Protein AF-A0A0N0C2B4-F1 (afdb_monomer_lite)

Organism: NCBI:txid1705561

Foldseek 3Di:
DDPPPDDQPPQWDKDALVRQCVVVVHDSVVSVVVVVVCVVVPQWDWDDDPRIIIIHGPVPDDPDPDD

Secondary structure (DSSP, 8-state):
-------PPTT-EEE-HHHHHHHHT--HHHHHHHHHHHHHTTSEEEEEETTEEEEEE-TT--TT---

Structure (mmCIF, N/CA/C/O backbone):
data_AF-A0A0N0C2B4-F1
#
_entry.id   AF-A0A0N0C2B4-F1
#
loop_
_atom_site.group_PDB
_atom_site.id
_atom_site.type_symbol
_atom_site.label_atom_id
_atom_site.label_alt_id
_atom_site.label_comp_id
_atom_site.label_asym_id
_atom_site.label_entity_id
_atom_site.label_seq_id
_atom_site.pdbx_PDB_ins_code
_atom_site.Cartn_x
_atom_site.Cartn_y
_atom_site.Cartn_z
_atom_site.occupancy
_atom_site.B_iso_or_equiv
_atom_site.auth_seq_id
_atom_site.auth_comp_id
_atom_site.auth_asym_id
_atom_site.auth_atom_id
_atom_site.pdbx_PDB_model_num
ATOM 1 N N . MET A 1 1 ? -24.236 -12.491 14.165 1.00 41.50 1 MET A N 1
ATOM 2 C CA . MET A 1 1 ? -23.217 -11.879 13.282 1.00 41.50 1 MET A CA 1
ATOM 3 C C . MET A 1 1 ? -23.020 -12.786 12.078 1.00 41.50 1 MET A C 1
ATOM 5 O O . MET A 1 1 ? -22.751 -13.962 12.278 1.00 41.50 1 MET A O 1
ATOM 9 N N . LYS A 1 2 ? -23.228 -12.296 10.849 1.00 42.88 2 LYS A N 1
ATOM 10 C CA . LYS A 1 2 ? -22.895 -13.058 9.635 1.00 42.88 2 LYS A CA 1
ATOM 11 C C . LYS A 1 2 ? -21.399 -12.877 9.377 1.00 42.88 2 LYS A C 1
ATOM 13 O O . LYS A 1 2 ? -20.975 -11.776 9.048 1.00 42.88 2 LYS A O 1
ATOM 18 N N . THR A 1 3 ? -20.607 -13.924 9.572 1.00 46.75 3 THR A N 1
ATOM 19 C CA . THR A 1 3 ? -19.180 -13.915 9.238 1.00 46.75 3 THR A CA 1
ATOM 20 C C . THR A 1 3 ? -19.052 -13.985 7.719 1.00 46.75 3 THR A C 1
ATOM 22 O O . THR A 1 3 ? -19.221 -15.052 7.129 1.00 46.75 3 THR A O 1
ATOM 25 N N . PHE A 1 4 ? -18.816 -12.850 7.063 1.00 55.72 4 PHE A N 1
ATOM 26 C CA . PHE A 1 4 ? -18.475 -12.840 5.644 1.00 55.72 4 PHE A CA 1
ATOM 27 C C . PHE A 1 4 ? -17.084 -13.460 5.494 1.00 55.72 4 PHE A C 1
ATOM 29 O O . PHE A 1 4 ? -16.098 -12.918 5.988 1.00 55.72 4 PHE A O 1
ATOM 36 N N . LYS A 1 5 ? -16.999 -14.627 4.848 1.00 64.44 5 LYS A N 1
ATOM 37 C CA . LYS A 1 5 ? -15.711 -15.176 4.421 1.00 64.44 5 LYS A CA 1
ATOM 38 C C . LYS A 1 5 ? -15.241 -14.345 3.235 1.00 64.44 5 LYS A C 1
ATOM 40 O O . LYS A 1 5 ? -15.691 -14.571 2.116 1.00 64.44 5 LYS A O 1
ATOM 45 N N . VAL A 1 6 ? -14.375 -13.369 3.483 1.00 65.50 6 VAL A N 1
ATOM 46 C CA . VAL A 1 6 ? -13.689 -12.669 2.399 1.00 65.50 6 VAL A CA 1
ATOM 47 C C . VAL A 1 6 ? -12.629 -13.617 1.848 1.00 65.50 6 VAL A C 1
ATOM 49 O O . VAL A 1 6 ? -11.689 -13.992 2.548 1.00 65.50 6 VAL A O 1
ATOM 52 N N . THR A 1 7 ? -12.815 -14.078 0.614 1.00 78.00 7 THR A N 1
ATOM 53 C CA . THR A 1 7 ? -11.812 -14.890 -0.073 1.00 78.00 7 THR A CA 1
ATOM 54 C C . THR A 1 7 ? -10.706 -13.968 -0.568 1.00 78.00 7 THR A C 1
ATOM 56 O O . THR A 1 7 ? -10.922 -13.176 -1.480 1.00 78.00 7 THR A O 1
ATOM 59 N N . VAL A 1 8 ? -9.523 -14.076 0.037 1.00 78.69 8 VAL A N 1
ATOM 60 C CA . VAL A 1 8 ? -8.322 -13.354 -0.399 1.00 78.69 8 VAL A CA 1
ATOM 61 C C . VAL A 1 8 ? -7.949 -13.823 -1.815 1.00 78.69 8 VAL A C 1
ATOM 63 O O . VAL A 1 8 ? -7.741 -15.027 -2.008 1.00 78.69 8 VAL A O 1
ATOM 66 N N . PRO A 1 9 ? -7.855 -12.929 -2.816 1.00 79.75 9 PRO A N 1
ATOM 67 C CA . PRO A 1 9 ? -7.410 -13.310 -4.152 1.00 79.75 9 PRO A CA 1
ATOM 68 C C . PRO A 1 9 ? -5.987 -13.889 -4.130 1.00 79.75 9 PRO A C 1
ATOM 70 O O . PRO A 1 9 ? -5.134 -13.475 -3.344 1.00 79.75 9 PRO A O 1
ATOM 73 N N . LYS A 1 10 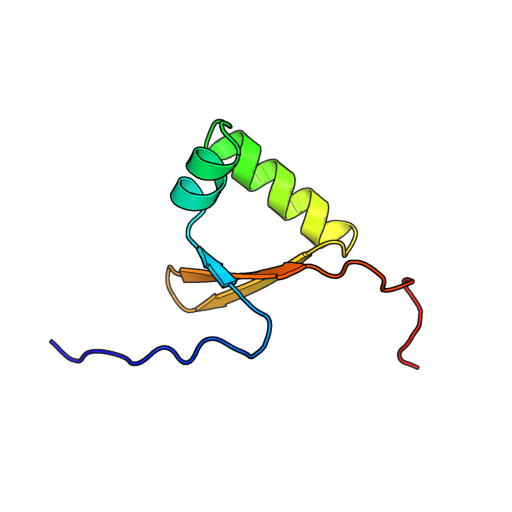? -5.697 -14.853 -5.010 1.00 83.75 10 LYS A N 1
ATOM 74 C CA . LYS A 1 10 ? -4.382 -15.513 -5.050 1.00 83.75 10 LYS A CA 1
ATOM 75 C C . LYS A 1 10 ? -3.256 -14.493 -5.268 1.00 83.75 10 LYS A C 1
ATOM 77 O O . LYS A 1 10 ? -3.274 -13.742 -6.241 1.00 83.75 10 LYS A O 1
ATOM 82 N N . GLY A 1 11 ? -2.243 -14.535 -4.401 1.00 84.12 11 GLY A N 1
ATOM 83 C CA . GLY A 1 11 ? -1.065 -13.663 -4.477 1.00 84.12 11 GLY A CA 1
ATOM 84 C C . GLY A 1 11 ? -1.266 -12.267 -3.886 1.00 84.12 11 GLY A C 1
ATOM 85 O O . GLY A 1 11 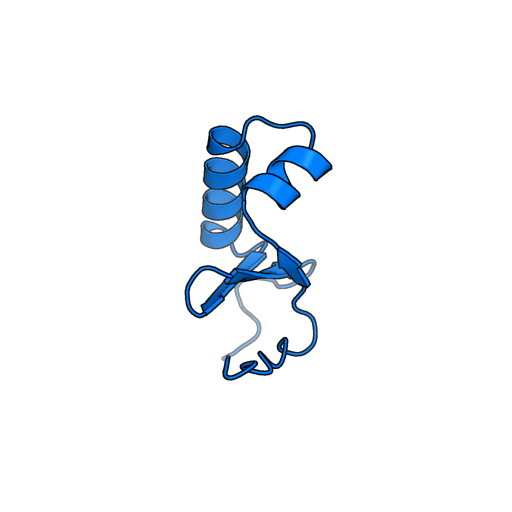? -0.353 -11.454 -3.989 1.00 84.12 11 GLY A O 1
ATOM 86 N N . TYR A 1 12 ? -2.423 -11.998 -3.278 1.00 90.00 12 TYR A N 1
ATOM 87 C CA . TYR A 1 12 ? -2.661 -10.788 -2.504 1.00 90.00 12 TYR A CA 1
ATOM 88 C C . TYR A 1 12 ? -2.500 -11.058 -1.005 1.00 90.00 12 TYR A C 1
ATOM 90 O O . TYR A 1 12 ? -2.867 -12.128 -0.517 1.00 90.00 12 TYR A O 1
ATOM 98 N N . ALA A 1 13 ? -1.991 -10.069 -0.277 1.00 88.38 13 ALA A N 1
ATOM 99 C CA . ALA A 1 13 ? -1.934 -10.048 1.177 1.00 88.38 13 ALA A CA 1
ATOM 100 C C . ALA A 1 13 ? -2.960 -9.034 1.717 1.00 88.38 13 ALA A C 1
ATOM 102 O O . ALA A 1 13 ? -2.937 -7.880 1.283 1.00 88.38 13 ALA A O 1
ATOM 103 N N . PRO A 1 14 ? -3.875 -9.431 2.620 1.00 90.06 14 PRO A N 1
ATOM 104 C CA . PRO A 1 14 ? -4.757 -8.486 3.293 1.00 90.06 14 PRO A CA 1
ATOM 105 C C . PRO A 1 14 ? -3.980 -7.698 4.350 1.00 90.06 14 PRO A C 1
ATOM 107 O O . PRO A 1 14 ? -3.288 -8.304 5.167 1.00 90.06 14 PRO A O 1
ATOM 110 N N . ALA A 1 15 ? -4.116 -6.374 4.351 1.00 87.50 15 ALA A N 1
ATOM 111 C CA . ALA A 1 15 ? -3.637 -5.517 5.432 1.00 87.50 15 ALA A CA 1
ATOM 112 C C . ALA A 1 15 ? -4.415 -4.188 5.473 1.00 87.50 15 ALA A C 1
ATOM 114 O O . ALA A 1 15 ? -5.008 -3.737 4.491 1.00 87.50 15 ALA A O 1
ATOM 115 N N . THR A 1 16 ? -4.404 -3.533 6.620 1.00 88.56 16 THR A N 1
ATOM 116 C CA . THR A 1 16 ? -4.803 -2.130 6.783 1.00 88.56 16 THR A CA 1
ATOM 117 C C . THR A 1 16 ? -3.593 -1.209 6.604 1.00 88.56 16 THR A C 1
ATOM 119 O O . THR A 1 16 ? -2.448 -1.663 6.670 1.00 88.56 16 THR A O 1
ATOM 122 N N . TYR A 1 17 ? -3.818 0.096 6.404 1.00 86.62 17 TYR A N 1
ATOM 123 C CA . TYR A 1 17 ? -2.709 1.060 6.399 1.00 86.62 17 TYR A CA 1
ATOM 124 C C . TYR A 1 17 ? -1.970 1.085 7.738 1.00 86.62 17 TYR A C 1
ATOM 126 O O . TYR A 1 17 ? -0.749 1.153 7.747 1.00 86.62 17 TYR A O 1
ATOM 134 N N . GLU A 1 18 ? -2.677 0.949 8.861 1.00 90.12 18 GLU A N 1
ATOM 135 C CA . GLU A 1 18 ? -2.068 0.903 10.196 1.00 90.12 18 GLU A CA 1
ATOM 136 C C . GLU A 1 18 ? -1.135 -0.305 10.365 1.00 90.12 18 GLU A C 1
ATOM 138 O O . GLU A 1 18 ? -0.035 -0.179 10.908 1.00 90.12 18 GLU A O 1
ATOM 143 N N . GLU A 1 19 ? -1.538 -1.478 9.870 1.00 90.25 19 GLU A N 1
ATOM 144 C CA . GLU A 1 19 ? -0.694 -2.675 9.889 1.00 90.25 19 GLU A CA 1
ATOM 145 C C . GLU A 1 19 ? 0.540 -2.509 8.999 1.00 90.25 19 GLU A C 1
ATOM 147 O O . GLU A 1 19 ? 1.645 -2.847 9.428 1.00 90.25 19 GLU A O 1
ATOM 152 N N . LEU A 1 20 ? 0.378 -1.956 7.790 1.00 88.44 20 LEU A N 1
ATOM 153 C CA . LEU A 1 20 ? 1.501 -1.657 6.897 1.00 88.44 20 LEU A CA 1
ATOM 154 C C . LEU A 1 20 ? 2.468 -0.647 7.518 1.00 88.44 20 LEU A C 1
ATOM 156 O O . LEU A 1 20 ? 3.673 -0.893 7.545 1.00 88.44 20 LEU A O 1
ATOM 160 N N . ALA A 1 21 ? 1.945 0.448 8.064 1.00 92.12 21 ALA A N 1
ATOM 161 C CA . ALA A 1 21 ? 2.717 1.499 8.712 1.00 92.12 21 ALA A CA 1
ATOM 162 C C . ALA A 1 21 ? 3.530 0.942 9.884 1.00 92.12 21 ALA A C 1
ATOM 164 O O . ALA A 1 21 ? 4.744 1.138 9.964 1.00 92.12 21 ALA A O 1
ATOM 165 N N . LYS A 1 22 ? 2.892 0.128 10.734 1.00 94.25 22 LYS A N 1
ATOM 166 C CA . LYS A 1 22 ? 3.549 -0.555 11.852 1.00 94.25 22 LYS A CA 1
ATOM 167 C C . LYS A 1 22 ? 4.655 -1.508 11.394 1.00 94.25 22 LYS A C 1
ATOM 169 O O . LYS A 1 22 ? 5.699 -1.559 12.038 1.00 94.25 22 LYS A O 1
ATOM 174 N N . MET A 1 23 ? 4.442 -2.267 10.317 1.00 90.00 23 MET A N 1
ATOM 175 C CA . MET A 1 23 ? 5.461 -3.173 9.767 1.00 90.00 23 MET A CA 1
ATOM 176 C C . MET A 1 23 ? 6.639 -2.417 9.146 1.00 90.00 23 MET A C 1
ATOM 178 O O . MET A 1 23 ? 7.780 -2.850 9.290 1.00 90.00 23 MET A O 1
ATOM 182 N N . ALA A 1 24 ? 6.370 -1.295 8.478 1.00 89.44 24 ALA A N 1
ATOM 183 C CA . ALA A 1 24 ? 7.386 -0.451 7.858 1.00 89.44 24 ALA A CA 1
ATOM 184 C C . ALA A 1 24 ? 8.121 0.454 8.863 1.00 89.44 24 ALA A C 1
ATOM 186 O O . ALA A 1 24 ? 9.184 0.980 8.543 1.00 89.44 24 ALA A O 1
ATOM 187 N N . GLY A 1 25 ? 7.570 0.637 10.068 1.00 94.75 25 GLY A N 1
ATOM 188 C CA . GLY A 1 25 ? 8.080 1.601 11.043 1.00 94.75 25 GLY A CA 1
ATOM 189 C C . GLY A 1 25 ? 7.845 3.052 10.618 1.00 94.75 25 GLY A C 1
ATOM 190 O O . GLY A 1 25 ? 8.638 3.921 10.971 1.00 94.75 25 GLY A O 1
ATOM 191 N N . LEU A 1 26 ? 6.783 3.300 9.848 1.00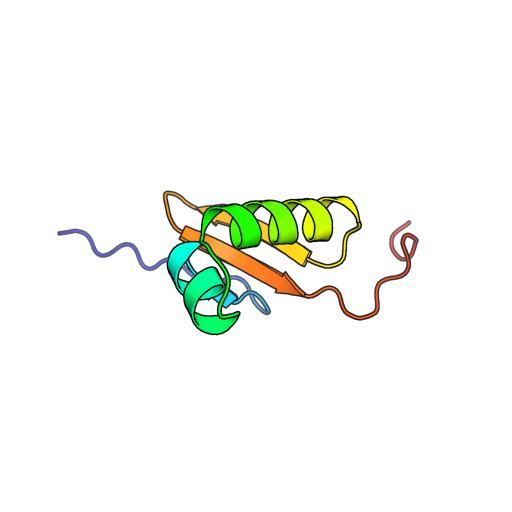 93.75 26 LEU A N 1
ATOM 192 C CA . LEU A 1 26 ? 6.417 4.612 9.319 1.00 93.75 26 LEU A CA 1
ATOM 193 C C . LEU A 1 26 ? 5.153 5.150 10.008 1.00 93.75 26 LEU A C 1
ATOM 195 O O . LEU A 1 26 ? 4.333 4.360 10.486 1.00 93.75 26 LEU A O 1
ATOM 199 N N . PRO A 1 27 ? 4.956 6.479 10.036 1.00 96.06 27 PRO A N 1
ATOM 200 C CA . PRO A 1 27 ? 3.647 7.079 10.277 1.00 96.06 27 PRO A CA 1
ATOM 201 C C . PRO A 1 27 ? 2.587 6.562 9.287 1.00 96.06 27 PRO A C 1
ATOM 203 O O . PRO A 1 27 ? 2.895 6.266 8.130 1.00 96.06 27 PRO A O 1
ATOM 206 N N . THR A 1 28 ? 1.330 6.435 9.730 1.00 93.19 28 THR A N 1
ATOM 207 C CA . THR A 1 28 ? 0.244 5.875 8.900 1.00 93.19 28 THR A CA 1
ATOM 208 C C . THR A 1 28 ? -0.022 6.694 7.636 1.00 93.19 28 THR A C 1
ATOM 210 O O . THR A 1 28 ? -0.253 6.116 6.578 1.00 93.19 28 THR A O 1
ATOM 213 N N . ASP A 1 29 ? 0.058 8.019 7.724 1.00 94.50 29 ASP A N 1
ATOM 214 C CA . ASP A 1 29 ? -0.100 8.954 6.606 1.00 94.50 29 ASP A CA 1
ATOM 215 C C . ASP A 1 29 ? 1.047 8.857 5.589 1.00 94.50 29 ASP A C 1
ATOM 217 O O . ASP A 1 29 ? 0.813 8.885 4.380 1.00 94.50 29 ASP A O 1
ATOM 221 N N . GLU A 1 30 ? 2.286 8.670 6.053 1.00 94.31 30 GLU A N 1
ATOM 222 C CA . GLU A 1 30 ? 3.428 8.408 5.170 1.00 94.31 30 GLU A CA 1
ATOM 223 C C . GLU A 1 30 ? 3.313 7.049 4.470 1.00 94.31 30 GLU A C 1
ATOM 225 O O . GLU A 1 30 ? 3.599 6.945 3.276 1.00 94.31 30 GLU A O 1
ATOM 230 N N . ALA A 1 31 ? 2.861 6.012 5.180 1.00 91.62 31 ALA A N 1
ATOM 231 C CA . ALA A 1 31 ? 2.642 4.687 4.604 1.00 91.62 31 ALA A CA 1
ATOM 232 C C . ALA A 1 31 ? 1.522 4.695 3.549 1.00 91.62 31 ALA A C 1
ATOM 234 O O . ALA A 1 31 ? 1.675 4.085 2.490 1.00 91.62 31 ALA A O 1
ATOM 235 N N . GLU A 1 32 ? 0.425 5.413 3.811 1.00 92.00 32 GLU A N 1
ATOM 236 C CA . GLU A 1 32 ? -0.664 5.631 2.854 1.00 92.00 32 GLU A CA 1
ATOM 237 C C . GLU A 1 32 ? -0.171 6.386 1.614 1.00 92.00 32 GLU A C 1
ATOM 239 O O . GLU A 1 32 ? -0.425 5.972 0.483 1.00 92.00 32 GLU A O 1
ATOM 244 N N . LYS A 1 33 ? 0.606 7.456 1.790 1.00 93.81 33 LYS A N 1
ATOM 245 C CA . LYS A 1 33 ? 1.183 8.177 0.654 1.00 93.81 33 LYS A CA 1
ATOM 246 C C . LYS A 1 33 ? 2.111 7.282 -0.176 1.00 93.81 33 LYS A C 1
ATOM 248 O O . LYS A 1 33 ? 1.974 7.220 -1.396 1.00 93.81 33 LYS A O 1
ATOM 253 N N . ALA A 1 34 ? 3.020 6.558 0.475 1.00 92.00 34 ALA A N 1
ATOM 254 C CA . ALA A 1 34 ? 3.992 5.705 -0.202 1.00 92.00 34 ALA A CA 1
ATOM 255 C C . ALA A 1 34 ? 3.324 4.573 -0.998 1.00 92.00 34 ALA A C 1
ATOM 257 O O . ALA A 1 34 ? 3.739 4.277 -2.118 1.00 92.00 34 ALA A O 1
ATOM 258 N N . ILE A 1 35 ? 2.281 3.941 -0.451 1.00 91.56 35 ILE A N 1
ATOM 259 C CA . ILE A 1 35 ? 1.608 2.832 -1.134 1.00 91.56 35 ILE A CA 1
ATOM 260 C C . ILE A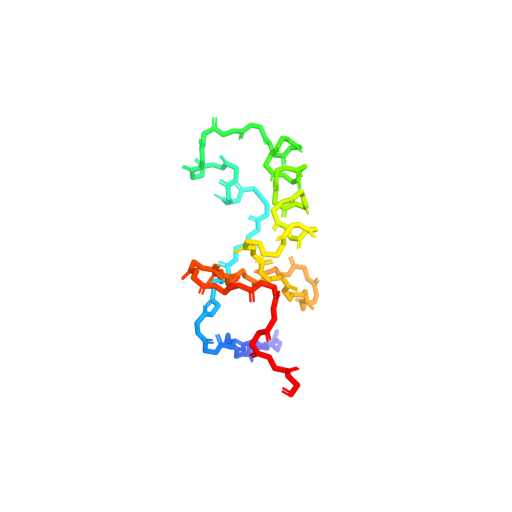 1 35 ? 0.775 3.312 -2.330 1.00 91.56 35 ILE A C 1
ATOM 262 O O . ILE A 1 35 ? 0.738 2.617 -3.345 1.00 91.56 35 ILE A O 1
ATOM 266 N N . HIS A 1 36 ? 0.199 4.517 -2.261 1.00 91.88 36 HIS A N 1
ATOM 267 C CA . HIS A 1 36 ? -0.437 5.161 -3.411 1.00 91.88 36 HIS A CA 1
ATOM 268 C C . HIS A 1 36 ? 0.574 5.489 -4.514 1.00 91.88 36 HIS A C 1
ATOM 270 O O . HIS A 1 36 ? 0.348 5.132 -5.668 1.00 91.88 36 HIS A O 1
ATOM 276 N N . GLU A 1 37 ? 1.727 6.072 -4.174 1.00 93.88 37 GLU A N 1
ATOM 277 C CA . GLU A 1 37 ? 2.798 6.327 -5.149 1.00 93.88 37 GLU A CA 1
ATOM 278 C C . GLU A 1 37 ? 3.281 5.022 -5.806 1.00 93.88 37 GLU A C 1
ATOM 280 O O . GLU A 1 37 ? 3.459 4.962 -7.024 1.00 93.88 37 GLU A O 1
ATOM 285 N N . MET A 1 38 ? 3.433 3.943 -5.026 1.00 91.94 38 MET A N 1
ATOM 286 C CA . MET A 1 38 ? 3.784 2.611 -5.535 1.00 91.94 38 MET A CA 1
ATOM 287 C C . MET A 1 38 ? 2.725 2.029 -6.478 1.00 91.94 38 MET A C 1
ATOM 289 O O . MET A 1 38 ? 3.079 1.311 -7.418 1.00 91.94 38 MET A O 1
ATOM 293 N N . GLU A 1 39 ? 1.443 2.293 -6.232 1.00 92.06 39 GLU A N 1
ATOM 294 C CA . GLU A 1 39 ? 0.346 1.851 -7.094 1.00 92.06 39 GLU A CA 1
ATOM 295 C C . GLU A 1 39 ? 0.360 2.610 -8.424 1.00 92.06 39 GLU A C 1
ATOM 297 O O . GLU A 1 39 ? 0.290 1.988 -9.487 1.00 92.06 39 GLU A O 1
ATOM 302 N N . GLU A 1 40 ? 0.554 3.930 -8.387 1.00 91.50 40 GLU A N 1
ATOM 303 C CA . GLU A 1 40 ? 0.630 4.782 -9.581 1.00 91.50 40 GLU A CA 1
ATOM 304 C C . GLU A 1 40 ? 1.756 4.362 -10.534 1.00 91.50 40 GLU A C 1
ATOM 306 O O . GLU A 1 40 ? 1.583 4.352 -11.759 1.00 9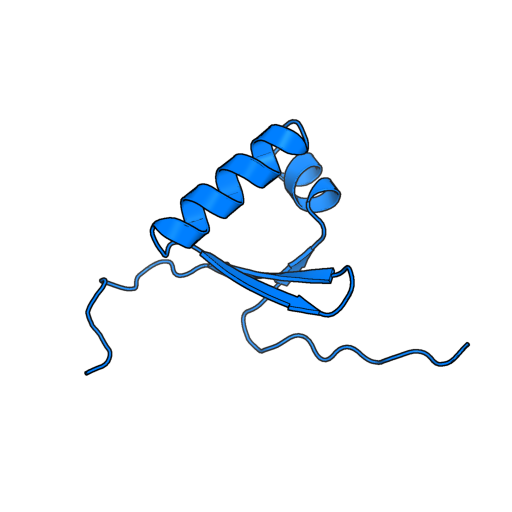1.50 40 GLU A O 1
ATOM 311 N N . VAL A 1 41 ? 2.912 3.967 -9.991 1.00 91.12 41 VAL A N 1
ATOM 312 C CA . VAL A 1 41 ? 4.037 3.466 -10.796 1.00 91.12 41 VAL A CA 1
ATOM 313 C C . VAL A 1 41 ? 3.939 1.969 -11.116 1.00 91.12 41 VAL A C 1
ATOM 315 O O . VAL A 1 41 ? 4.786 1.436 -11.834 1.00 91.12 41 VAL A O 1
ATOM 318 N N . GLY A 1 42 ? 2.897 1.287 -10.632 1.00 88.62 42 GLY A N 1
ATOM 319 C CA . GLY A 1 42 ? 2.592 -0.112 -10.931 1.00 88.62 42 GLY A CA 1
ATOM 320 C C . GLY A 1 42 ? 3.400 -1.144 -10.141 1.00 88.62 42 GLY A C 1
ATOM 321 O O . GLY A 1 42 ? 3.353 -2.328 -10.482 1.00 88.62 42 GLY A O 1
ATOM 322 N N . ILE A 1 43 ? 4.121 -0.733 -9.092 1.00 90.75 43 ILE A N 1
ATOM 323 C CA . ILE A 1 43 ? 4.884 -1.626 -8.202 1.00 90.75 43 ILE A CA 1
ATOM 324 C C . ILE A 1 43 ? 3.946 -2.480 -7.348 1.00 90.75 43 ILE A C 1
ATOM 326 O O . ILE A 1 43 ? 4.249 -3.645 -7.084 1.00 90.75 43 ILE A O 1
ATOM 330 N N . VAL A 1 44 ? 2.805 -1.933 -6.934 1.00 91.56 44 VAL A N 1
ATOM 331 C CA . VAL A 1 44 ? 1.775 -2.659 -6.186 1.00 91.56 44 VAL A CA 1
ATOM 332 C C . VAL A 1 44 ? 0.438 -2.564 -6.914 1.00 91.56 44 VAL A C 1
ATOM 334 O O . VAL A 1 44 ? 0.159 -1.596 -7.610 1.00 91.56 44 VAL A O 1
ATOM 337 N N . ASN A 1 45 ? -0.388 -3.593 -6.780 1.00 91.44 45 ASN A N 1
ATOM 338 C CA . ASN A 1 45 ? -1.796 -3.559 -7.152 1.00 91.44 45 ASN A CA 1
ATOM 339 C C . ASN A 1 45 ? -2.627 -3.665 -5.872 1.00 91.44 45 ASN A C 1
ATOM 341 O O . ASN A 1 45 ? -2.375 -4.567 -5.061 1.00 91.44 45 ASN A O 1
ATOM 345 N N . ILE A 1 46 ? -3.590 -2.759 -5.704 1.00 91.44 46 ILE A N 1
ATOM 346 C CA . ILE A 1 46 ? -4.436 -2.677 -4.519 1.00 91.44 46 ILE A CA 1
ATOM 347 C C . ILE A 1 46 ? -5.885 -2.977 -4.911 1.00 91.44 46 ILE A C 1
ATOM 349 O O . ILE A 1 46 ? -6.438 -2.421 -5.856 1.00 91.44 46 ILE A O 1
ATOM 353 N N . ILE A 1 47 ? -6.528 -3.877 -4.170 1.00 90.31 47 ILE A N 1
ATOM 354 C CA . ILE A 1 47 ? -7.969 -4.127 -4.276 1.00 90.31 47 ILE A CA 1
ATOM 355 C C . ILE A 1 47 ? -8.609 -3.755 -2.944 1.00 90.31 47 ILE A C 1
ATOM 357 O O . ILE A 1 47 ? -8.144 -4.188 -1.892 1.00 90.31 47 ILE A O 1
ATOM 361 N N . LYS A 1 48 ? -9.708 -2.998 -2.983 1.00 87.12 48 LYS A N 1
ATOM 362 C CA . LYS A 1 48 ? -10.484 -2.630 -1.794 1.00 87.12 48 LYS A CA 1
ATOM 363 C C . LYS A 1 48 ? -11.788 -3.424 -1.724 1.00 87.12 48 LYS A C 1
ATOM 365 O O . LYS A 1 48 ? -12.552 -3.451 -2.687 1.00 87.12 48 LYS A O 1
ATOM 370 N N . PHE A 1 49 ? -12.065 -4.040 -0.575 1.00 82.31 49 PHE A N 1
ATOM 371 C CA . PHE A 1 49 ? -13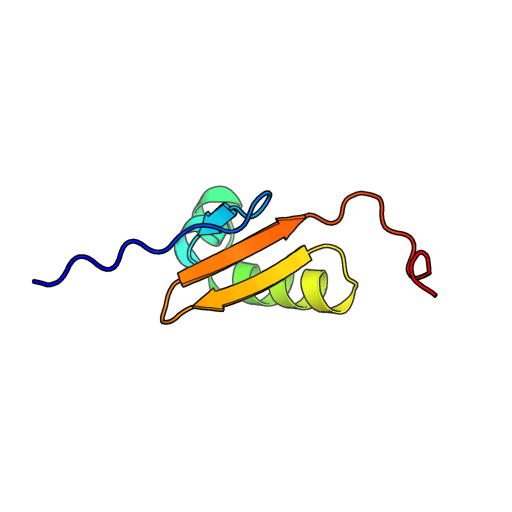.346 -4.690 -0.284 1.00 82.31 49 PHE A CA 1
ATOM 372 C C . PHE A 1 49 ? -13.836 -4.271 1.105 1.00 82.31 49 PHE A C 1
ATOM 374 O O . PHE A 1 49 ? -13.334 -4.744 2.126 1.00 82.31 49 PHE A O 1
ATOM 381 N N . GLY A 1 50 ? -14.818 -3.367 1.145 1.00 81.56 50 GLY A N 1
ATOM 382 C CA . GLY A 1 50 ? -15.201 -2.697 2.389 1.00 81.56 50 GLY A CA 1
ATOM 383 C C . GLY A 1 50 ? -14.022 -1.897 2.950 1.00 81.56 50 GLY A C 1
ATOM 384 O O . GLY A 1 50 ? -13.436 -1.086 2.231 1.00 81.56 50 GLY A O 1
ATOM 385 N N . ASP A 1 51 ? -13.659 -2.177 4.201 1.00 76.50 51 ASP A N 1
ATOM 386 C CA . ASP A 1 51 ? -12.567 -1.500 4.917 1.00 76.50 51 ASP A CA 1
ATOM 387 C C . ASP A 1 51 ? -11.218 -2.234 4.818 1.00 76.50 51 ASP A C 1
ATOM 389 O O . ASP A 1 51 ? -10.212 -1.762 5.342 1.00 76.50 51 ASP A O 1
ATOM 393 N N . VAL A 1 52 ? -11.171 -3.389 4.142 1.00 81.19 52 VAL A N 1
ATOM 394 C CA . VAL A 1 52 ? -9.944 -4.181 3.980 1.00 81.19 52 VAL A CA 1
ATOM 395 C C . VAL A 1 52 ? -9.330 -3.919 2.611 1.00 81.19 52 VAL A C 1
ATOM 397 O O . VAL A 1 52 ? -10.019 -3.968 1.584 1.00 81.19 52 VAL A O 1
ATOM 400 N N . MET A 1 53 ? -8.018 -3.691 2.599 1.00 87.38 53 MET A N 1
ATOM 401 C CA . MET A 1 53 ? -7.220 -3.606 1.382 1.00 87.38 53 MET A CA 1
ATOM 402 C C . MET A 1 53 ? -6.389 -4.870 1.185 1.00 87.38 53 MET A C 1
ATOM 404 O O . MET A 1 53 ? -5.880 -5.478 2.127 1.00 87.38 53 MET A O 1
ATOM 408 N N . PHE A 1 54 ? -6.277 -5.271 -0.073 1.00 90.12 54 PHE A N 1
ATOM 409 C CA . PHE A 1 54 ? -5.499 -6.410 -0.523 1.00 90.12 54 PHE A CA 1
ATOM 410 C C . PHE A 1 54 ? -4.375 -5.891 -1.403 1.00 90.12 54 PHE A C 1
ATOM 412 O O . PHE A 1 54 ? -4.648 -5.264 -2.423 1.00 90.12 54 PHE A O 1
ATOM 419 N N . TYR A 1 55 ? -3.133 -6.216 -1.059 1.00 91.56 55 TYR A N 1
ATOM 420 C CA . TYR A 1 55 ? -1.945 -5.748 -1.770 1.00 91.56 55 TYR A CA 1
ATOM 421 C C . TYR A 1 55 ? -1.261 -6.899 -2.487 1.00 91.56 55 TYR A C 1
ATOM 423 O O . TYR A 1 55 ? -1.054 -7.968 -1.910 1.00 91.56 55 TYR A O 1
ATOM 431 N N . LYS A 1 56 ? -0.856 -6.672 -3.731 1.00 92.12 56 LYS A N 1
ATOM 432 C CA . LYS A 1 56 ? -0.020 -7.595 -4.496 1.00 92.12 56 LYS A CA 1
ATOM 433 C C . LYS A 1 56 ? 1.172 -6.849 -5.070 1.00 92.12 56 LYS A C 1
ATOM 435 O O . LYS A 1 56 ? 0.997 -5.896 -5.821 1.00 92.12 56 LYS A O 1
ATOM 440 N N . LEU A 1 57 ? 2.375 -7.319 -4.755 1.00 89.75 57 LEU A N 1
ATOM 441 C CA . LEU A 1 57 ? 3.602 -6.787 -5.338 1.00 89.75 57 LEU A CA 1
ATOM 442 C C . LEU A 1 57 ? 3.766 -7.275 -6.782 1.00 89.75 57 LEU A C 1
ATOM 444 O O . LEU A 1 57 ? 3.710 -8.475 -7.059 1.00 89.75 57 LEU A O 1
ATOM 448 N N . ASN A 1 58 ? 4.042 -6.346 -7.687 1.00 85.94 58 ASN A N 1
ATOM 449 C CA . ASN A 1 58 ? 4.397 -6.591 -9.078 1.00 85.94 58 ASN A CA 1
ATOM 450 C C . ASN A 1 58 ? 5.917 -6.451 -9.254 1.00 85.94 58 ASN A C 1
ATOM 452 O O . ASN A 1 58 ? 6.410 -5.622 -10.017 1.00 85.94 58 ASN A O 1
ATOM 456 N N . LEU A 1 59 ? 6.689 -7.267 -8.533 1.00 70.50 59 LEU A N 1
ATOM 457 C CA . LEU A 1 59 ? 8.140 -7.330 -8.718 1.00 70.50 59 LEU A CA 1
ATOM 458 C C . LEU A 1 59 ? 8.435 -8.094 -10.019 1.00 70.50 59 LEU A C 1
ATOM 460 O O . LEU A 1 59 ? 8.449 -9.321 -10.031 1.00 70.50 59 LEU A O 1
ATOM 464 N N . GLY A 1 60 ? 8.614 -7.367 -11.128 1.00 60.72 60 GLY A N 1
ATOM 465 C CA . GLY A 1 60 ? 9.048 -7.936 -12.414 1.00 60.72 60 GLY A CA 1
ATOM 466 C C . GLY A 1 60 ? 8.153 -7.673 -13.631 1.00 60.72 60 GLY A C 1
ATOM 467 O O . GLY A 1 60 ? 8.427 -8.211 -14.700 1.00 60.72 60 GLY A O 1
ATOM 468 N N . GLY A 1 61 ? 7.106 -6.853 -13.521 1.00 52.88 61 GLY A N 1
ATOM 469 C CA . GLY A 1 61 ? 6.296 -6.463 -14.677 1.00 52.88 61 GLY A CA 1
ATOM 470 C C . GLY A 1 61 ? 6.850 -5.217 -15.359 1.00 52.88 61 GLY A C 1
ATOM 471 O O . GLY A 1 61 ? 6.610 -4.109 -14.891 1.00 52.88 61 GLY A O 1
ATOM 472 N N . GLN A 1 62 ? 7.545 -5.369 -16.491 1.00 47.88 62 GLN A N 1
ATOM 473 C CA . GLN A 1 62 ? 7.636 -4.271 -17.453 1.00 47.88 62 GLN A CA 1
ATOM 474 C C . GLN A 1 62 ? 6.219 -3.766 -17.746 1.00 47.88 62 GLN A C 1
ATOM 476 O O . GLN A 1 62 ? 5.305 -4.554 -18.002 1.00 47.88 62 GLN A O 1
ATOM 481 N N . LYS A 1 63 ? 6.052 -2.445 -17.751 1.00 48.34 63 LYS A N 1
ATOM 482 C CA . LYS A 1 63 ? 4.896 -1.764 -18.332 1.00 48.34 63 LYS A CA 1
ATOM 483 C C . LYS A 1 63 ? 4.847 -2.150 -19.826 1.00 48.34 63 LYS A C 1
ATOM 485 O O . LYS A 1 63 ? 5.494 -1.497 -20.634 1.00 48.34 63 LYS A O 1
ATOM 490 N N . GLY A 1 64 ? 4.200 -3.268 -20.183 1.00 47.91 64 GLY A N 1
ATOM 491 C CA . GLY A 1 64 ? 4.160 -3.741 -21.578 1.00 47.91 64 GLY A CA 1
ATOM 492 C C . GLY A 1 64 ? 3.867 -5.220 -21.876 1.00 47.91 64 GLY A C 1
ATOM 493 O O . GLY A 1 64 ? 3.754 -5.548 -23.047 1.00 47.91 64 GLY A O 1
ATOM 494 N N . ALA A 1 65 ? 3.714 -6.128 -20.906 1.00 45.47 65 ALA A N 1
ATOM 495 C CA . ALA A 1 65 ? 3.442 -7.545 -21.210 1.00 45.47 65 ALA A CA 1
ATOM 496 C C . ALA A 1 65 ? 1.958 -7.920 -21.052 1.00 45.47 65 ALA A C 1
ATOM 498 O O . ALA A 1 65 ? 1.622 -8.766 -20.229 1.00 45.47 65 ALA A O 1
ATOM 499 N N . SER A 1 66 ? 1.066 -7.258 -21.791 1.00 47.75 66 SER A N 1
ATOM 500 C CA . SER A 1 66 ? -0.292 -7.736 -22.116 1.00 47.75 66 SER A CA 1
ATOM 501 C C . SER A 1 66 ? -0.916 -6.820 -23.175 1.00 47.75 66 SER A C 1
ATOM 503 O O . SER A 1 66 ? -1.777 -6.007 -22.843 1.00 47.75 66 SER A O 1
ATOM 505 N N . GLN A 1 67 ? -0.459 -6.936 -24.423 1.00 37.41 67 GLN A N 1
ATOM 506 C CA . GLN A 1 67 ? -1.277 -6.784 -25.633 1.00 37.41 67 GLN A CA 1
ATOM 507 C C . GLN A 1 67 ? -0.754 -7.752 -26.690 1.00 37.41 67 GLN A C 1
ATOM 509 O O . GLN A 1 67 ? 0.487 -7.887 -26.780 1.00 37.41 67 GLN A O 1
#

pLDDT: mean 80.83, std 16.74, range [37.41, 96.06]

Sequence (67 aa):
MKTFKVTVPKGYAPATYEELAKMAGLPTDEAEKAIHEMEEVGIVNIIKFGDVMFYKLNLGGQKGASQ

Radius of gyration: 13.6 Å; chains: 1; bounding box: 32×24×39 Å